Protein AF-A0A967HTP9-F1 (afdb_monomer_lite)

Foldseek 3Di:
DDDDPDDPPDDDDDDDQPPHVVPDDPVRVVCVVPDQAAEEAPVHCVNPPDPPPHYHHDD

Structure (mmCIF, N/CA/C/O backbone):
data_AF-A0A967HTP9-F1
#
_entry.id   AF-A0A967HTP9-F1
#
loop_
_atom_site.group_PDB
_atom_site.id
_atom_site.type_symbol
_atom_site.label_atom_id
_atom_site.label_alt_id
_atom_site.label_comp_id
_atom_site.label_asym_id
_atom_site.label_entity_id
_atom_site.label_seq_id
_atom_site.pdbx_PDB_ins_code
_atom_site.Cartn_x
_atom_site.Cartn_y
_atom_site.Cartn_z
_atom_site.occupancy
_atom_site.B_iso_or_equiv
_atom_site.auth_seq_id
_atom_site.auth_comp_id
_atom_site.auth_asym_id
_atom_site.auth_atom_id
_atom_site.pdbx_PDB_model_num
ATOM 1 N N . MET A 1 1 ? -9.938 15.695 36.041 1.00 38.19 1 MET A N 1
ATOM 2 C CA . MET A 1 1 ? -10.834 15.751 34.867 1.00 38.19 1 MET A CA 1
ATOM 3 C C . MET A 1 1 ? -10.004 15.356 33.643 1.00 38.19 1 MET A C 1
ATOM 5 O O . MET A 1 1 ? -9.234 16.177 33.168 1.00 38.19 1 MET A O 1
ATOM 9 N N . SER A 1 2 ? -10.043 14.074 33.251 1.00 57.03 2 SER A N 1
ATOM 10 C CA . SER A 1 2 ? -9.331 13.517 32.079 1.00 57.03 2 SER A CA 1
ATOM 11 C C . SER A 1 2 ? -9.994 13.979 30.787 1.00 57.03 2 SER A C 1
ATOM 13 O O . SER A 1 2 ? -11.224 14.064 30.784 1.00 57.03 2 SER A O 1
ATOM 15 N N . LYS A 1 3 ? -9.210 14.250 29.730 1.00 49.88 3 LYS A N 1
ATOM 16 C CA . LYS A 1 3 ? -9.686 14.248 28.330 1.00 49.88 3 LYS A CA 1
ATOM 17 C C . LYS A 1 3 ? -8.581 14.458 27.284 1.00 49.88 3 LYS A C 1
ATOM 19 O O . LYS A 1 3 ? -8.745 15.291 26.408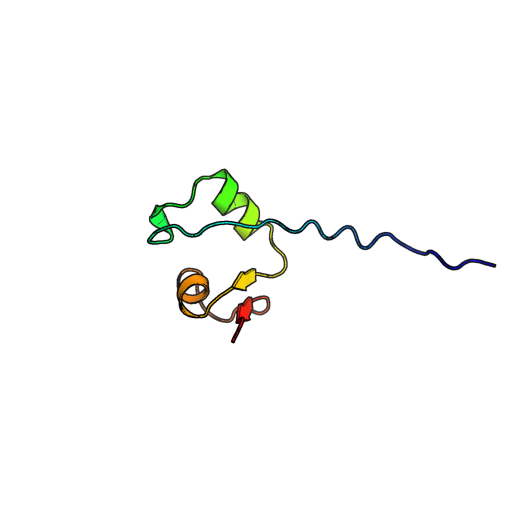 1.00 49.88 3 LYS A O 1
ATOM 24 N N . ILE A 1 4 ? -7.473 13.718 27.344 1.00 51.84 4 ILE A N 1
ATOM 25 C CA . ILE A 1 4 ? -6.713 13.381 26.120 1.00 51.84 4 ILE A CA 1
ATOM 26 C C . ILE A 1 4 ? -6.170 11.966 26.307 1.00 51.84 4 ILE A C 1
ATOM 28 O O . ILE A 1 4 ? -5.009 11.727 26.633 1.00 51.84 4 ILE A O 1
ATOM 32 N N . ASP A 1 5 ? -7.076 11.012 26.179 1.00 48.06 5 ASP A N 1
ATOM 33 C CA . ASP A 1 5 ? -6.799 9.592 26.257 1.00 48.06 5 ASP A CA 1
ATOM 34 C C . ASP A 1 5 ? -6.364 9.128 24.851 1.00 48.06 5 ASP A C 1
ATOM 36 O O . ASP A 1 5 ? -7.153 9.134 23.914 1.00 48.06 5 ASP A O 1
ATOM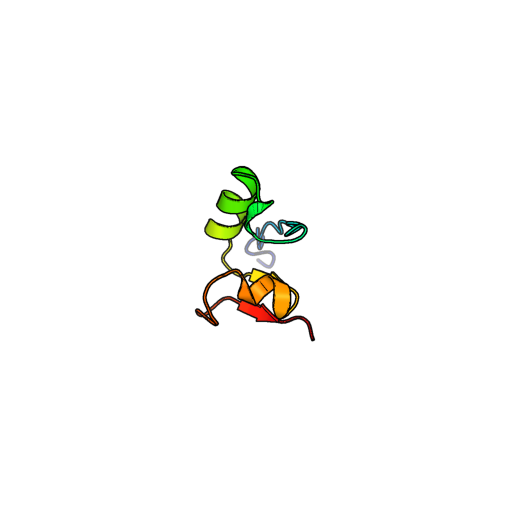 40 N N . LYS A 1 6 ? -5.091 8.723 24.731 1.00 47.28 6 LYS A N 1
ATOM 41 C CA . LYS A 1 6 ? -4.459 7.977 23.620 1.00 47.28 6 LYS A CA 1
ATOM 42 C C . LYS A 1 6 ? -4.304 8.681 22.260 1.00 47.28 6 LYS A C 1
ATOM 44 O O . LYS A 1 6 ? -5.202 8.758 21.433 1.00 47.28 6 LYS A O 1
ATOM 49 N N . SER A 1 7 ? -3.047 9.033 21.986 1.00 43.75 7 SER A N 1
ATOM 50 C CA . SER A 1 7 ? -2.450 9.136 20.651 1.00 43.75 7 SER A CA 1
ATOM 51 C C . SER A 1 7 ? -2.956 8.023 19.718 1.00 43.75 7 SER A C 1
ATOM 53 O O . SER A 1 7 ? -2.630 6.852 19.912 1.00 43.75 7 SER A O 1
ATOM 55 N N . PHE A 1 8 ? -3.724 8.383 18.688 1.00 48.53 8 PHE A N 1
ATOM 56 C CA . PHE A 1 8 ? -3.888 7.534 17.509 1.00 48.53 8 PHE A CA 1
ATOM 57 C C . PHE A 1 8 ? -2.567 7.574 16.738 1.00 48.53 8 PHE A C 1
ATOM 59 O O . PHE A 1 8 ? -2.334 8.436 15.894 1.00 48.53 8 PHE A O 1
ATOM 66 N N . LYS A 1 9 ? -1.648 6.679 17.094 1.00 54.56 9 LYS A N 1
ATOM 67 C CA . LYS A 1 9 ? -0.338 6.547 16.455 1.00 54.56 9 LYS A CA 1
ATOM 68 C C . LYS A 1 9 ? -0.454 5.659 15.209 1.00 54.56 9 LYS A C 1
ATOM 70 O O . LYS A 1 9 ? 0.179 4.616 15.136 1.00 54.56 9 LYS A O 1
ATOM 75 N N . GLY A 1 10 ? -1.303 6.044 14.258 1.00 59.06 10 GLY A N 1
ATOM 76 C CA . GLY A 1 10 ? -1.336 5.425 12.932 1.00 59.06 10 GLY A CA 1
ATOM 77 C C . GLY A 1 10 ? -0.294 6.104 12.051 1.00 59.06 10 GLY A C 1
ATOM 78 O O . GLY A 1 10 ? -0.477 7.260 11.676 1.00 59.06 10 GLY A O 1
ATOM 79 N N . ALA A 1 11 ? 0.829 5.441 11.777 1.00 80.56 11 ALA A N 1
ATOM 80 C CA . ALA A 1 11 ? 1.811 5.958 10.828 1.00 80.56 11 ALA A CA 1
ATOM 81 C C . ALA A 1 11 ? 1.279 5.764 9.401 1.00 80.56 11 ALA A C 1
ATOM 83 O O . ALA A 1 11 ? 0.823 4.677 9.055 1.00 80.56 11 ALA A O 1
ATOM 84 N N . VAL A 1 12 ? 1.328 6.815 8.580 1.00 87.88 12 VAL A N 1
ATOM 85 C CA . VAL A 1 12 ? 0.951 6.744 7.163 1.00 87.88 12 VAL A CA 1
ATOM 86 C C . VAL A 1 12 ? 2.218 6.600 6.329 1.00 87.88 12 VAL A C 1
ATOM 88 O O . VAL A 1 12 ? 3.104 7.451 6.403 1.00 87.88 12 VAL A O 1
ATOM 91 N N . SER A 1 13 ? 2.275 5.548 5.514 1.00 89.69 13 SER A N 1
ATOM 92 C CA . SER A 1 13 ? 3.339 5.325 4.531 1.00 89.69 13 SER A CA 1
ATOM 93 C C . SER A 1 13 ? 2.785 5.533 3.127 1.00 89.69 13 SER A C 1
ATOM 95 O O .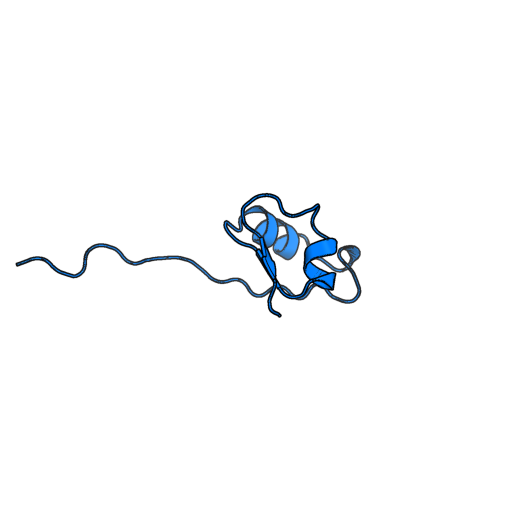 SER A 1 13 ? 1.774 4.934 2.765 1.00 89.69 13 SER A O 1
ATOM 97 N N . VAL A 1 14 ? 3.450 6.365 2.323 1.00 91.94 14 VAL A N 1
ATOM 98 C CA . VAL A 1 14 ? 3.110 6.545 0.906 1.00 91.94 14 VAL A CA 1
ATOM 99 C C . VAL A 1 14 ? 4.086 5.729 0.073 1.00 91.94 14 VAL A C 1
ATOM 101 O O . VAL A 1 14 ? 5.286 5.991 0.087 1.00 91.94 14 VAL A O 1
ATOM 104 N N . VAL A 1 15 ? 3.563 4.746 -0.656 1.00 91.25 15 VAL A N 1
ATOM 105 C CA . VAL A 1 15 ? 4.354 3.856 -1.510 1.00 91.25 15 VAL A CA 1
ATOM 106 C C . VAL A 1 15 ? 3.956 4.074 -2.965 1.00 91.25 15 VAL A C 1
ATOM 108 O O . VAL A 1 15 ? 2.788 3.948 -3.330 1.00 91.25 15 VAL A O 1
ATOM 111 N N . GLY A 1 16 ? 4.932 4.403 -3.809 1.00 91.38 16 GLY A N 1
ATOM 112 C CA . GLY A 1 16 ? 4.742 4.423 -5.256 1.00 91.38 16 GLY A CA 1
ATOM 113 C C . GLY A 1 16 ? 4.806 3.005 -5.821 1.00 91.38 16 GLY A C 1
ATOM 114 O O . GLY A 1 16 ? 5.786 2.306 -5.586 1.00 91.38 16 GLY A O 1
ATOM 115 N N . LEU A 1 17 ? 3.785 2.594 -6.581 1.00 89.62 17 LEU A N 1
ATOM 116 C CA . LEU A 1 17 ? 3.757 1.273 -7.228 1.00 89.62 17 LEU A CA 1
ATOM 117 C C . LEU A 1 17 ? 4.734 1.168 -8.410 1.00 89.62 17 LEU A C 1
ATOM 119 O O . LEU A 1 17 ? 5.071 0.067 -8.800 1.00 89.62 17 LEU A O 1
ATOM 123 N N . GLY A 1 18 ? 5.169 2.290 -8.990 1.00 88.19 18 GLY A N 1
ATOM 124 C CA . GLY A 1 18 ? 5.901 2.271 -10.258 1.00 88.19 18 GLY A CA 1
ATOM 125 C C . GLY A 1 18 ? 4.980 1.965 -11.442 1.00 88.19 18 GLY A C 1
ATOM 126 O O . GLY A 1 18 ? 3.804 2.347 -11.441 1.00 88.19 18 GLY A O 1
ATOM 127 N N . VAL A 1 19 ? 5.526 1.309 -12.464 1.00 88.81 19 VAL A N 1
ATOM 128 C CA . VAL A 1 19 ? 4.777 0.803 -13.621 1.00 88.81 19 VAL A CA 1
ATOM 129 C C . VAL A 1 19 ? 3.924 -0.404 -13.210 1.00 88.81 19 VAL A C 1
ATOM 131 O O . VAL A 1 19 ? 2.776 -0.506 -13.653 1.00 88.81 19 VAL A O 1
ATOM 134 N N . GLY A 1 20 ? 4.439 -1.247 -12.308 1.00 87.56 20 GLY A N 1
ATOM 135 C CA . GLY A 1 20 ? 3.767 -2.435 -11.777 1.00 87.56 20 GLY A CA 1
ATOM 136 C C . GLY A 1 20 ? 4.374 -2.936 -10.454 1.00 87.56 20 GLY A C 1
ATOM 137 O O . GLY A 1 20 ? 5.423 -2.453 -10.036 1.00 87.56 20 GLY A O 1
ATOM 138 N N . PRO A 1 21 ? 3.728 -3.896 -9.758 1.00 88.31 21 PRO A N 1
ATOM 139 C CA . PRO A 1 21 ? 4.177 -4.406 -8.452 1.00 88.31 21 PRO A CA 1
ATOM 140 C C . PRO A 1 21 ? 5.607 -4.977 -8.435 1.00 88.31 21 PRO A C 1
ATOM 142 O O . PRO A 1 21 ? 6.217 -5.072 -7.370 1.00 88.31 21 PRO A O 1
ATOM 145 N N . GLU A 1 22 ? 6.152 -5.340 -9.593 1.00 91.56 22 GLU A N 1
ATOM 146 C CA . GLU A 1 22 ? 7.542 -5.743 -9.794 1.00 91.56 22 GLU A CA 1
ATOM 147 C C . GLU A 1 22 ? 8.565 -4.646 -9.449 1.00 91.56 22 GLU A C 1
ATOM 149 O O . GLU A 1 22 ? 9.680 -4.974 -9.048 1.00 91.56 22 GLU A O 1
ATOM 154 N N . ASP A 1 23 ? 8.181 -3.365 -9.512 1.00 93.50 23 ASP A N 1
ATOM 155 C CA . ASP A 1 23 ? 9.050 -2.225 -9.179 1.00 93.50 23 ASP A CA 1
ATOM 156 C C . ASP A 1 23 ? 9.181 -1.993 -7.661 1.00 93.50 23 ASP A C 1
ATOM 158 O O . ASP A 1 23 ? 9.949 -1.140 -7.203 1.00 93.50 23 ASP A O 1
ATOM 162 N N . LEU A 1 24 ? 8.418 -2.726 -6.842 1.00 92.19 24 LEU A N 1
ATOM 163 C CA . LEU A 1 24 ? 8.472 -2.582 -5.392 1.00 92.19 24 LEU A CA 1
ATOM 164 C C . LEU A 1 24 ? 9.823 -3.069 -4.852 1.00 92.19 24 LEU A C 1
ATOM 166 O O . LEU A 1 24 ? 10.301 -4.160 -5.171 1.00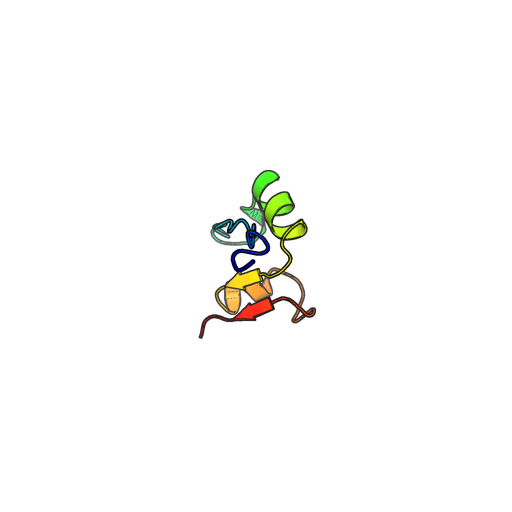 92.19 24 LEU A O 1
ATOM 170 N N . THR A 1 25 ? 10.419 -2.270 -3.970 1.00 95.00 25 THR A N 1
ATOM 171 C CA . THR A 1 25 ? 11.567 -2.693 -3.166 1.00 95.00 25 THR A CA 1
ATOM 172 C C . THR A 1 25 ? 11.098 -3.567 -2.004 1.00 95.00 25 THR A C 1
ATOM 174 O O . THR A 1 25 ? 9.902 -3.655 -1.714 1.00 95.00 25 THR A O 1
ATOM 177 N N . GLU A 1 26 ? 12.041 -4.185 -1.295 1.00 94.00 26 GLU A N 1
ATOM 178 C CA . GLU A 1 26 ? 11.705 -4.980 -0.113 1.00 94.00 26 GLU A CA 1
ATOM 179 C C . GLU A 1 26 ? 11.067 -4.138 0.997 1.00 94.00 26 GLU A C 1
ATOM 181 O O . GLU A 1 26 ? 10.016 -4.498 1.515 1.00 94.00 26 GLU A O 1
ATOM 186 N N . ALA A 1 27 ? 11.600 -2.940 1.252 1.00 91.38 27 ALA A N 1
ATOM 187 C CA . ALA A 1 27 ? 11.020 -2.011 2.220 1.00 91.38 27 ALA A CA 1
ATOM 188 C C . ALA A 1 27 ? 9.580 -1.600 1.856 1.00 91.38 27 ALA A C 1
ATOM 190 O O . ALA A 1 27 ? 8.738 -1.415 2.733 1.00 91.38 27 ALA A O 1
ATOM 191 N N . HIS A 1 28 ? 9.268 -1.477 0.559 1.00 93.44 28 HIS A N 1
ATOM 192 C CA . HIS A 1 28 ? 7.898 -1.211 0.116 1.00 93.44 28 HIS A CA 1
ATOM 193 C C . HIS A 1 28 ? 6.972 -2.396 0.412 1.00 93.44 28 HIS A C 1
ATOM 195 O O . HIS A 1 28 ? 5.861 -2.193 0.901 1.00 93.44 28 HIS A O 1
ATOM 201 N N . ARG A 1 29 ? 7.426 -3.626 0.136 1.00 91.06 29 ARG A N 1
ATOM 202 C CA . ARG A 1 29 ? 6.662 -4.850 0.412 1.00 91.06 29 ARG A CA 1
ATOM 203 C C . ARG A 1 29 ? 6.401 -5.032 1.903 1.00 91.06 29 ARG A C 1
ATOM 205 O O . ARG A 1 29 ? 5.268 -5.324 2.275 1.00 91.06 29 ARG A O 1
ATOM 212 N N . GLU A 1 30 ? 7.401 -4.796 2.746 1.00 90.75 30 GLU A N 1
ATOM 213 C CA . GLU A 1 30 ? 7.258 -4.841 4.204 1.00 90.75 30 GLU A CA 1
ATOM 214 C C . GLU A 1 30 ? 6.241 -3.809 4.707 1.00 90.75 30 GLU A C 1
ATOM 216 O O . GLU A 1 30 ? 5.348 -4.149 5.484 1.00 90.75 30 GLU A O 1
ATOM 221 N N . ALA A 1 31 ? 6.317 -2.565 4.221 1.00 89.62 31 ALA A N 1
ATOM 222 C CA . ALA A 1 31 ? 5.370 -1.516 4.593 1.00 89.62 31 ALA A CA 1
ATOM 223 C C . ALA A 1 31 ? 3.928 -1.855 4.179 1.00 89.62 31 ALA A C 1
ATOM 225 O O . ALA A 1 31 ? 3.001 -1.632 4.954 1.00 89.62 31 ALA A O 1
ATOM 226 N N . ILE A 1 32 ? 3.739 -2.416 2.980 1.00 89.50 32 ILE A N 1
ATOM 227 C CA . ILE A 1 32 ? 2.430 -2.869 2.486 1.00 89.50 32 ILE A CA 1
ATOM 228 C C . ILE A 1 32 ? 1.915 -4.052 3.316 1.00 89.50 32 ILE A C 1
ATOM 230 O O . ILE A 1 32 ? 0.748 -4.063 3.692 1.00 89.50 32 ILE A O 1
ATOM 234 N N . GLY A 1 33 ? 2.769 -5.029 3.638 1.00 87.69 33 GLY A N 1
ATOM 235 C CA . GLY A 1 33 ? 2.394 -6.202 4.433 1.00 87.69 33 GLY A CA 1
ATOM 236 C C . GLY A 1 33 ? 2.053 -5.878 5.890 1.00 87.69 33 GLY A C 1
ATOM 237 O O . GLY A 1 33 ? 1.201 -6.536 6.482 1.00 87.69 33 GLY A O 1
ATOM 238 N N . ALA A 1 34 ? 2.684 -4.849 6.461 1.00 87.44 34 ALA A N 1
ATOM 239 C CA . ALA A 1 34 ? 2.386 -4.357 7.805 1.00 87.44 34 ALA A CA 1
ATOM 240 C C . ALA A 1 34 ? 1.162 -3.425 7.858 1.00 87.44 34 ALA A C 1
ATOM 242 O O . ALA A 1 34 ? 0.692 -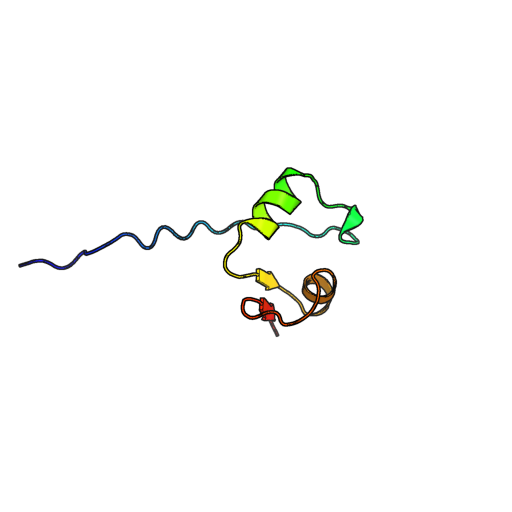3.099 8.949 1.00 87.44 34 ALA A O 1
ATOM 243 N N . ALA A 1 35 ? 0.660 -2.963 6.708 1.00 88.38 35 ALA A N 1
ATOM 244 C CA . ALA A 1 35 ? -0.423 -1.997 6.659 1.00 88.38 35 ALA A CA 1
ATOM 245 C C . ALA A 1 35 ? -1.757 -2.620 7.086 1.00 88.38 35 ALA A C 1
ATOM 247 O O . ALA A 1 35 ? -2.199 -3.648 6.573 1.00 88.38 35 ALA A O 1
ATOM 248 N N . GLU A 1 36 ? -2.445 -1.936 7.998 1.00 86.88 36 GLU A N 1
ATOM 249 C CA . GLU A 1 36 ? -3.803 -2.303 8.392 1.00 86.88 36 GLU A CA 1
ATOM 250 C C . GLU A 1 36 ? -4.833 -1.911 7.339 1.00 86.88 36 GLU A C 1
ATOM 252 O O . GLU A 1 36 ? -5.888 -2.523 7.298 1.00 86.88 36 GLU A O 1
ATOM 257 N N . VAL A 1 37 ? -4.564 -0.893 6.515 1.00 88.00 37 VAL A N 1
ATOM 258 C CA . VAL A 1 37 ? -5.448 -0.443 5.433 1.00 88.00 37 VAL A CA 1
ATOM 259 C C . VAL A 1 37 ? -4.604 -0.027 4.236 1.00 88.00 37 VAL A C 1
ATOM 261 O O . VAL A 1 37 ? -3.640 0.724 4.383 1.00 88.00 37 VAL A O 1
ATOM 264 N N . LEU A 1 38 ? -4.999 -0.468 3.043 1.00 90.25 38 LEU A N 1
ATOM 265 C CA . LEU A 1 38 ? -4.453 0.014 1.778 1.00 90.25 38 LEU A CA 1
ATOM 266 C C . LEU A 1 38 ? -5.425 1.004 1.141 1.00 90.25 38 LEU A C 1
ATOM 268 O O . LEU A 1 38 ? -6.603 0.703 0.949 1.00 90.25 38 LEU A O 1
ATOM 272 N N . VAL A 1 39 ? -4.923 2.186 0.790 1.00 91.31 39 VAL A N 1
ATOM 273 C CA . VAL A 1 39 ? -5.696 3.245 0.130 1.00 91.31 39 VAL A CA 1
ATOM 274 C C . VAL A 1 39 ? -5.033 3.577 -1.201 1.00 91.31 39 VAL A C 1
ATOM 276 O O . VAL A 1 39 ? -3.831 3.833 -1.244 1.00 91.31 39 VAL A O 1
ATOM 279 N N . GLY A 1 40 ? -5.793 3.579 -2.295 1.00 90.94 40 GLY A N 1
ATOM 280 C CA . GLY A 1 40 ? -5.229 3.842 -3.619 1.00 90.94 40 GLY A CA 1
ATOM 281 C C . GLY A 1 40 ? -6.244 3.789 -4.754 1.00 90.94 40 GLY A C 1
ATOM 282 O O . GLY A 1 40 ? -7.439 3.605 -4.540 1.00 90.94 40 GLY A O 1
ATOM 283 N N . GLY A 1 41 ? -5.775 3.959 -5.989 1.00 90.25 41 GLY A N 1
ATOM 284 C CA . GLY A 1 41 ? -6.627 3.838 -7.172 1.00 90.25 41 GLY A CA 1
ATOM 285 C C . GLY A 1 41 ? -6.946 2.379 -7.511 1.00 90.25 41 GLY A C 1
ATOM 286 O O . GLY A 1 41 ? -6.134 1.485 -7.270 1.00 90.25 41 GLY A O 1
ATOM 287 N N . LYS A 1 42 ? -8.089 2.131 -8.166 1.00 88.06 42 LYS A N 1
ATOM 288 C CA . LYS A 1 42 ? -8.549 0.778 -8.547 1.00 88.06 42 LYS A CA 1
ATOM 289 C C . LYS A 1 42 ? -7.471 -0.066 -9.243 1.00 88.06 42 LYS A C 1
ATOM 291 O O . LYS A 1 42 ? -7.296 -1.231 -8.905 1.00 88.06 42 LYS A O 1
ATOM 296 N N . ARG A 1 43 ? -6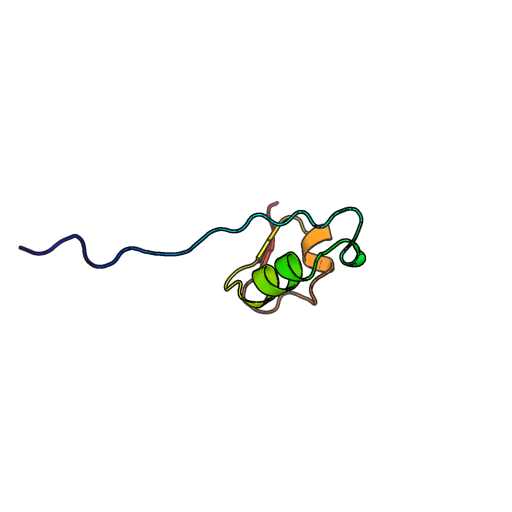.725 0.520 -10.190 1.00 87.31 43 ARG A N 1
ATOM 297 C CA . ARG A 1 43 ? -5.639 -0.170 -10.916 1.00 87.31 43 ARG A CA 1
ATOM 298 C C . ARG A 1 43 ? -4.470 -0.550 -10.006 1.00 87.31 43 ARG A C 1
ATOM 300 O O . ARG A 1 43 ? -3.903 -1.617 -10.182 1.00 87.31 43 ARG A O 1
ATOM 307 N N . GLN A 1 44 ? -4.104 0.320 -9.067 1.00 88.06 44 GLN A N 1
ATOM 308 C CA . GLN A 1 44 ? -2.994 0.064 -8.146 1.00 88.06 44 GLN A CA 1
ATOM 309 C C . GLN A 1 44 ? -3.365 -1.049 -7.171 1.00 88.06 44 GLN A C 1
ATOM 311 O O . GLN A 1 44 ? -2.599 -1.981 -6.964 1.00 88.06 44 GLN A O 1
ATOM 316 N N . LEU A 1 45 ? -4.577 -0.971 -6.623 1.00 88.69 45 LEU A N 1
ATOM 317 C CA . LEU A 1 45 ? -5.080 -1.938 -5.658 1.00 88.69 45 LEU A CA 1
ATOM 318 C C . LEU A 1 45 ? -5.332 -3.311 -6.287 1.00 88.69 45 LEU A C 1
ATOM 320 O O . LEU A 1 45 ? -5.172 -4.309 -5.606 1.00 88.69 45 LEU A O 1
ATOM 324 N N . ALA A 1 46 ? -5.630 -3.386 -7.588 1.00 86.88 46 ALA A N 1
ATOM 325 C CA . ALA A 1 46 ? -5.772 -4.658 -8.301 1.00 86.88 46 ALA A CA 1
ATOM 326 C C . ALA A 1 46 ? -4.492 -5.520 -8.312 1.00 86.88 46 ALA A C 1
ATOM 328 O O . ALA A 1 46 ? -4.588 -6.727 -8.522 1.00 86.88 46 ALA A O 1
ATOM 329 N N . ALA A 1 47 ? -3.313 -4.927 -8.082 1.00 84.94 47 ALA A N 1
ATOM 330 C CA . ALA A 1 47 ? -2.052 -5.662 -7.963 1.00 84.94 47 ALA A CA 1
ATOM 331 C C . ALA A 1 47 ? -1.951 -6.477 -6.660 1.00 84.94 47 ALA A C 1
ATOM 333 O O . ALA A 1 47 ? -1.149 -7.405 -6.569 1.00 84.94 47 ALA A O 1
ATOM 334 N N . PHE A 1 48 ? -2.769 -6.147 -5.661 1.00 82.00 48 PHE A N 1
ATOM 335 C CA . PHE A 1 48 ? -2.818 -6.808 -4.365 1.00 82.00 48 PHE A CA 1
ATOM 336 C C . PHE A 1 48 ? -4.159 -7.548 -4.295 1.00 82.00 48 PHE A C 1
ATOM 338 O O . PHE A 1 48 ? -5.215 -6.952 -4.475 1.00 82.00 48 PHE A O 1
ATOM 345 N N . ALA A 1 49 ? -4.125 -8.875 -4.172 1.00 62.53 49 ALA A N 1
ATOM 346 C CA . ALA A 1 49 ? -5.263 -9.740 -4.485 1.00 62.53 49 ALA A CA 1
ATOM 347 C C . ALA A 1 49 ? -6.570 -9.375 -3.742 1.00 62.53 49 ALA A C 1
ATOM 349 O O . ALA A 1 49 ? -6.765 -9.742 -2.589 1.00 62.53 49 ALA A O 1
ATOM 350 N N . GLY A 1 50 ? -7.502 -8.753 -4.474 1.00 60.47 50 GLY A N 1
ATOM 351 C CA . GLY A 1 50 ? -8.933 -8.671 -4.164 1.00 60.47 50 GLY A CA 1
ATOM 352 C C . GLY A 1 50 ? -9.337 -7.762 -2.991 1.00 60.47 50 GLY A C 1
ATOM 353 O O . GLY A 1 50 ? -8.500 -7.290 -2.228 1.00 60.47 50 GLY A O 1
ATOM 354 N N . PRO A 1 51 ? -10.651 -7.504 -2.822 1.00 52.28 51 PRO A N 1
ATOM 355 C CA . PRO A 1 51 ? -11.198 -6.808 -1.663 1.00 52.28 51 PRO A CA 1
ATOM 356 C C . PRO A 1 51 ? -11.178 -7.743 -0.446 1.00 52.28 51 PRO A C 1
ATOM 358 O O . PRO A 1 51 ? -12.217 -8.107 0.097 1.00 52.28 51 PRO A O 1
ATOM 361 N N . SER A 1 52 ? -9.991 -8.173 -0.021 1.00 55.53 52 SER A N 1
ATOM 362 C CA . SER A 1 52 ? -9.818 -8.592 1.361 1.00 55.53 52 SER A CA 1
ATOM 363 C C . SER A 1 52 ? -10.100 -7.363 2.216 1.00 55.53 52 SER A C 1
ATOM 365 O O . SER A 1 52 ? -9.560 -6.284 1.941 1.00 55.53 52 SER A O 1
ATOM 367 N N . GLU A 1 53 ? -11.002 -7.511 3.187 1.00 52.12 53 GLU A N 1
ATOM 368 C CA . GLU A 1 53 ? -11.343 -6.499 4.186 1.00 52.12 53 GLU A CA 1
ATOM 369 C C . GLU A 1 53 ? -10.070 -5.735 4.556 1.00 52.12 53 GLU A C 1
ATOM 371 O O . GLU A 1 53 ? -9.133 -6.395 5.001 1.00 52.12 53 GLU A O 1
ATOM 376 N N . ARG A 1 54 ? -10.035 -4.410 4.296 1.00 75.69 54 ARG A N 1
ATOM 377 C CA . ARG A 1 54 ? -8.922 -3.434 4.488 1.00 75.69 54 ARG A CA 1
ATOM 378 C C . ARG A 1 54 ? -8.411 -2.709 3.227 1.00 75.69 54 ARG A C 1
ATOM 380 O O . ARG A 1 54 ? -7.379 -2.050 3.290 1.00 75.69 54 ARG A O 1
ATOM 387 N N . THR A 1 55 ? -9.122 -2.744 2.100 1.00 85.38 55 THR A N 1
ATOM 388 C CA . THR A 1 55 ? -8.775 -1.914 0.927 1.00 85.38 55 THR A CA 1
ATOM 389 C C . THR A 1 55 ? -9.820 -0.828 0.660 1.00 85.38 55 THR A C 1
ATOM 391 O O . THR A 1 55 ? -11.008 -1.134 0.574 1.00 85.38 55 THR A O 1
ATOM 394 N N . TRP A 1 56 ? -9.389 0.425 0.476 1.00 88.69 56 TRP A N 1
ATOM 395 C CA . TRP A 1 56 ? -10.242 1.567 0.121 1.00 88.69 56 TRP A CA 1
ATOM 396 C C . TRP A 1 56 ? -9.823 2.195 -1.210 1.00 88.69 56 TRP A C 1
ATOM 398 O O . TRP A 1 56 ? -8.712 2.706 -1.362 1.00 88.69 56 TRP A O 1
ATOM 408 N N . ILE A 1 57 ? -10.742 2.172 -2.178 1.00 88.12 57 ILE A N 1
ATOM 409 C CA . ILE A 1 57 ? -10.538 2.783 -3.492 1.00 88.12 57 ILE A CA 1
ATOM 410 C C . ILE A 1 57 ? -10.779 4.290 -3.390 1.00 88.12 57 ILE A C 1
ATOM 412 O O . ILE A 1 57 ? -11.806 4.732 -2.878 1.00 88.12 57 ILE A O 1
ATOM 416 N N . LEU A 1 58 ? -9.836 5.075 -3.902 1.00 84.94 58 LEU A N 1
ATOM 417 C CA . LEU A 1 58 ? -10.021 6.501 -4.141 1.00 84.94 58 LEU A CA 1
ATOM 418 C C . LEU A 1 58 ? -10.685 6.696 -5.512 1.00 84.94 58 LEU A C 1
ATOM 420 O O . LEU A 1 58 ? -10.021 6.520 -6.535 1.00 84.94 58 LEU A O 1
ATOM 424 N N . GLY A 1 59 ? -11.971 7.064 -5.514 1.00 66.50 59 GLY A N 1
ATOM 425 C CA . GLY A 1 59 ? -12.765 7.337 -6.725 1.00 66.50 59 GLY A CA 1
ATOM 426 C C . GLY A 1 59 ? -13.319 6.080 -7.377 1.00 66.50 59 GLY A C 1
ATOM 427 O O . GLY A 1 59 ? -13.139 5.938 -8.606 1.00 66.50 59 GLY A O 1
#

Secondary structure (DSSP, 8-state):
------------------SSGGG--HHHHHHHHH-S-EEE-HHHHTTS-S--SSEEE--

Radius of gyration: 14.61 Å; chains: 1; bounding box: 24×26×48 Å

pLDDT: mean 79.06, std 16.6, range [38.19, 95.0]

Sequence (59 aa):
MSKIDKSFKGAVSVVGLGVGPEDLTEAHREAIGAAEVLVGGKRQLAAFAGPSERTWILG